Protein AF-A0A0F9T1E1-F1 (afdb_monomer_lite)

Structure (mmCIF, N/CA/C/O backbone):
data_AF-A0A0F9T1E1-F1
#
_entry.id   AF-A0A0F9T1E1-F1
#
loop_
_atom_site.group_PDB
_atom_site.id
_atom_site.type_symbol
_atom_site.label_atom_id
_atom_site.label_alt_id
_atom_site.label_comp_id
_atom_site.label_asym_id
_atom_site.label_entity_id
_atom_site.label_seq_id
_atom_site.pdbx_PDB_ins_code
_atom_site.Cartn_x
_atom_site.Cartn_y
_atom_site.Cartn_z
_atom_site.occupancy
_atom_site.B_iso_or_equiv
_atom_site.auth_seq_id
_atom_site.auth_comp_id
_atom_site.auth_asym_id
_atom_site.auth_atom_id
_atom_site.pdbx_PDB_model_num
ATOM 1 N N . MET A 1 1 ? -10.086 -4.976 29.759 1.00 54.19 1 MET A N 1
ATOM 2 C CA . MET A 1 1 ? -9.848 -5.349 28.354 1.00 54.19 1 MET A CA 1
ATOM 3 C C . MET A 1 1 ? -11.177 -5.240 27.630 1.00 54.19 1 MET A C 1
ATOM 5 O O . MET A 1 1 ? -12.082 -6.025 27.896 1.00 54.19 1 MET A O 1
ATOM 9 N N . VAL A 1 2 ? -11.360 -4.154 26.876 1.00 67.75 2 VAL A N 1
ATOM 10 C CA . VAL A 1 2 ? -12.595 -3.882 26.124 1.00 67.75 2 VAL A CA 1
ATOM 11 C C . VAL A 1 2 ? -12.453 -4.588 24.780 1.00 67.75 2 VAL A C 1
ATOM 13 O O . VAL A 1 2 ? -11.489 -4.336 24.058 1.00 67.75 2 VAL A O 1
ATOM 16 N N . LYS A 1 3 ? -13.370 -5.508 24.471 1.00 74.81 3 LYS A N 1
ATOM 17 C CA . LYS A 1 3 ? -13.415 -6.164 23.160 1.00 74.81 3 LYS A CA 1
ATOM 18 C C . LYS A 1 3 ? -13.934 -5.185 22.110 1.00 74.81 3 LYS A C 1
ATOM 20 O O . LYS A 1 3 ? -14.768 -4.336 22.423 1.00 74.81 3 LYS A O 1
ATOM 25 N N . VAL A 1 4 ? -13.453 -5.312 20.877 1.00 76.00 4 VAL A N 1
ATOM 26 C CA . VAL A 1 4 ? -13.928 -4.493 19.758 1.00 76.00 4 VAL A CA 1
ATOM 27 C C . VAL A 1 4 ? -15.402 -4.798 19.480 1.00 76.00 4 VAL A C 1
ATOM 29 O O . VAL A 1 4 ? -15.780 -5.926 19.171 1.00 76.00 4 VAL A O 1
ATOM 32 N N . THR A 1 5 ? -16.244 -3.772 19.571 1.00 78.31 5 THR A N 1
ATOM 33 C CA . THR A 1 5 ? -17.642 -3.826 19.126 1.00 78.31 5 THR A CA 1
ATOM 34 C C . THR A 1 5 ? -17.701 -3.530 17.621 1.00 78.31 5 THR A C 1
ATOM 36 O O . THR A 1 5 ? -16.944 -2.672 17.157 1.00 78.31 5 THR A O 1
ATOM 39 N N . PRO A 1 6 ? -18.622 -4.139 16.846 1.00 74.94 6 PRO A N 1
ATOM 40 C CA . PRO A 1 6 ? -18.767 -3.857 15.412 1.00 74.94 6 PRO A CA 1
ATOM 41 C C . PRO A 1 6 ? -18.934 -2.366 15.077 1.00 74.94 6 PRO A C 1
ATOM 43 O O . PRO A 1 6 ? -18.441 -1.900 14.055 1.00 74.94 6 PRO A O 1
ATOM 46 N N . GLU A 1 7 ? -19.573 -1.602 15.967 1.00 76.94 7 GLU A N 1
ATOM 47 C CA . GLU A 1 7 ? -19.766 -0.154 15.819 1.00 76.94 7 GLU A CA 1
ATOM 48 C C . GLU A 1 7 ? -18.455 0.644 15.896 1.00 76.94 7 GLU A C 1
ATOM 50 O O . GLU A 1 7 ? -18.274 1.607 15.151 1.00 76.94 7 GLU A O 1
ATOM 55 N N . ILE A 1 8 ? -17.532 0.236 16.777 1.00 78.88 8 ILE A N 1
ATOM 56 C CA . ILE A 1 8 ? -16.218 0.877 16.940 1.00 78.88 8 ILE A CA 1
ATOM 57 C C . ILE A 1 8 ? -15.384 0.619 15.686 1.00 78.88 8 ILE A C 1
ATOM 59 O O . ILE A 1 8 ? -14.857 1.554 15.090 1.00 78.88 8 ILE A O 1
ATOM 63 N N . LEU A 1 9 ? -15.374 -0.632 15.217 1.00 81.19 9 LEU A N 1
ATOM 64 C CA . LEU A 1 9 ? -14.668 -1.020 13.999 1.00 81.19 9 LEU A CA 1
ATOM 65 C C . LEU A 1 9 ? -15.147 -0.222 12.779 1.00 81.19 9 LEU A C 1
ATOM 67 O O . LEU A 1 9 ? -14.342 0.280 12.002 1.00 81.19 9 LEU A O 1
ATOM 71 N N . GLU A 1 10 ? -16.459 -0.080 12.597 1.00 82.50 10 GLU A N 1
ATOM 72 C CA . GLU A 1 10 ? -17.006 0.615 11.429 1.00 82.50 10 GLU A CA 1
ATOM 73 C C . GLU A 1 10 ? -16.782 2.132 11.483 1.00 82.50 10 GLU A C 1
ATOM 75 O O . GLU A 1 10 ? -16.622 2.771 10.441 1.00 82.50 10 GLU A O 1
ATOM 80 N N . LYS A 1 11 ? -16.716 2.711 12.686 1.00 86.62 11 LYS A N 1
ATOM 81 C CA . LYS A 1 11 ? -16.302 4.102 12.880 1.00 86.62 11 LYS A CA 1
ATOM 82 C C . LYS A 1 11 ? -14.833 4.293 12.499 1.00 86.62 11 LYS A C 1
ATOM 84 O O . LYS A 1 11 ? -14.532 5.197 11.725 1.00 86.62 11 LYS A O 1
ATOM 89 N N . ASP A 1 12 ? -13.941 3.443 12.995 1.00 84.19 12 ASP A N 1
ATOM 90 C CA . ASP A 1 12 ? -12.500 3.601 12.785 1.00 84.19 12 ASP A CA 1
ATOM 91 C C . ASP A 1 12 ? -12.100 3.352 11.323 1.00 84.19 12 ASP A C 1
ATOM 93 O O . ASP A 1 12 ? -11.274 4.077 10.767 1.00 84.19 12 ASP A O 1
ATOM 97 N N . LEU A 1 13 ? -12.763 2.404 10.648 1.00 83.88 13 LEU A N 1
ATOM 98 C CA . LEU A 1 13 ? -12.592 2.182 9.208 1.00 83.88 13 LEU A CA 1
ATOM 99 C C . LEU A 1 13 ? -13.044 3.387 8.369 1.00 83.88 13 LEU A C 1
ATOM 101 O O . LEU A 1 13 ? -12.404 3.705 7.366 1.00 83.88 13 LEU A O 1
ATOM 105 N N . LYS A 1 14 ? -14.114 4.088 8.773 1.00 86.69 14 LYS A N 1
ATOM 106 C CA . LYS A 1 14 ? -14.541 5.329 8.104 1.00 86.69 14 LYS A CA 1
ATOM 107 C C . LYS A 1 14 ? -13.537 6.458 8.300 1.00 86.69 14 LYS A C 1
ATOM 109 O O . LYS A 1 14 ? -13.300 7.206 7.356 1.00 86.69 14 LYS A O 1
ATOM 114 N N . THR A 1 15 ? -12.947 6.571 9.490 1.00 86.62 15 THR A N 1
ATOM 115 C CA . THR A 1 15 ? -11.893 7.558 9.764 1.00 86.62 15 THR A CA 1
ATOM 116 C C . THR A 1 15 ? -10.693 7.331 8.841 1.00 86.62 15 THR A C 1
ATOM 118 O O . THR A 1 15 ? -10.290 8.246 8.135 1.00 86.62 15 THR A O 1
ATOM 121 N N . LEU A 1 16 ? -10.218 6.086 8.712 1.00 85.19 16 LEU A N 1
ATOM 122 C CA . LEU A 1 16 ? -9.115 5.743 7.798 1.00 85.19 16 LEU A CA 1
ATOM 123 C C . LEU A 1 16 ? -9.401 6.095 6.335 1.00 85.19 16 LEU A C 1
ATOM 125 O O . LEU A 1 16 ? -8.504 6.525 5.611 1.00 85.19 16 LEU A O 1
ATOM 129 N N . GLN A 1 17 ? -10.644 5.910 5.888 1.00 86.88 17 GLN A N 1
ATOM 130 C CA . GLN A 1 17 ? -11.044 6.284 4.534 1.00 86.88 17 GLN A CA 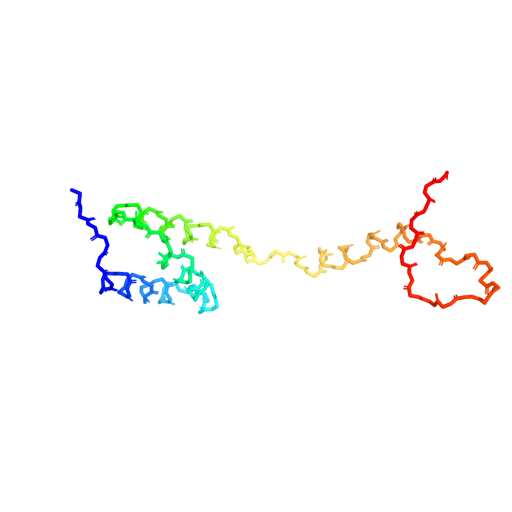1
ATOM 131 C C . GLN A 1 17 ? -11.008 7.809 4.332 1.00 86.88 17 GLN A C 1
ATOM 133 O O . GLN A 1 17 ? -10.615 8.278 3.265 1.00 86.88 17 GLN A O 1
ATOM 138 N N . GLN A 1 18 ? -11.383 8.590 5.352 1.00 87.06 18 GLN A N 1
ATOM 139 C CA . GLN A 1 18 ? -11.271 10.055 5.328 1.00 87.06 18 GLN A CA 1
ATOM 140 C C . GLN A 1 18 ? -9.813 10.526 5.332 1.00 87.06 18 GLN A C 1
ATOM 142 O O . GLN A 1 18 ? -9.500 11.513 4.669 1.00 87.06 18 GLN A O 1
ATOM 147 N N . ASP A 1 19 ? -8.924 9.783 5.990 1.00 88.25 19 ASP A N 1
ATOM 148 C CA . ASP A 1 19 ? -7.486 10.064 6.045 1.00 88.25 19 ASP A CA 1
ATOM 149 C C . ASP A 1 19 ? -6.747 9.753 4.722 1.00 88.25 19 ASP A C 1
ATOM 151 O O . ASP A 1 19 ? -5.527 9.886 4.631 1.00 88.25 19 ASP A O 1
ATOM 155 N N . GLY A 1 20 ? -7.478 9.368 3.668 1.00 86.06 20 GLY A N 1
ATOM 156 C CA . GLY A 1 20 ? -6.946 9.191 2.316 1.00 86.06 20 GLY A CA 1
ATOM 157 C C . GLY A 1 20 ? -6.531 7.762 1.977 1.00 86.06 20 GLY A C 1
ATOM 158 O O . GLY A 1 20 ? -5.940 7.535 0.919 1.00 86.06 20 GLY A O 1
ATOM 159 N N . ILE A 1 21 ? -6.850 6.785 2.833 1.00 91.31 21 ILE A N 1
ATOM 160 C CA . ILE A 1 21 ? -6.618 5.376 2.516 1.00 91.31 21 ILE A CA 1
ATOM 161 C C . ILE A 1 21 ? -7.632 4.898 1.457 1.00 91.31 21 ILE A C 1
AT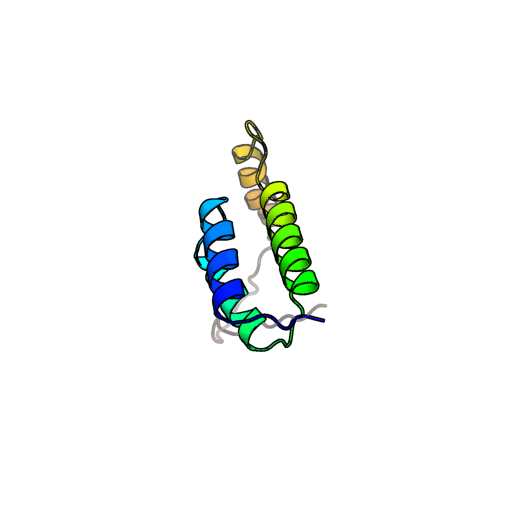OM 163 O O . ILE A 1 21 ? -8.839 5.090 1.632 1.00 91.31 21 ILE A O 1
ATOM 167 N N . PRO A 1 22 ? -7.182 4.224 0.378 1.00 91.94 22 PRO A N 1
ATOM 168 C CA . PRO A 1 22 ? -8.069 3.687 -0.650 1.00 91.94 22 PRO A CA 1
ATOM 169 C C . PRO A 1 22 ? -9.094 2.684 -0.109 1.00 91.94 22 PRO A C 1
ATOM 171 O O . PRO A 1 22 ? -8.771 1.823 0.713 1.00 91.94 22 PRO A O 1
ATOM 174 N N . GLU A 1 23 ? -10.311 2.729 -0.654 1.00 90.44 23 GLU A N 1
ATOM 175 C CA . GLU A 1 23 ? -11.428 1.864 -0.246 1.00 90.44 23 GLU A CA 1
ATOM 176 C C . GLU A 1 23 ? -11.099 0.368 -0.380 1.00 90.44 23 GLU A C 1
ATOM 178 O O . GLU A 1 23 ? -11.419 -0.422 0.506 1.00 90.44 23 GLU A O 1
ATOM 183 N N . ASP A 1 24 ? -10.359 -0.022 -1.421 1.00 92.00 24 ASP A N 1
ATOM 184 C CA . ASP A 1 24 ? -9.900 -1.403 -1.609 1.00 92.00 24 ASP A CA 1
ATOM 185 C C . ASP A 1 24 ? -9.051 -1.914 -0.439 1.00 92.00 24 ASP A C 1
ATOM 187 O O . ASP A 1 24 ? -9.134 -3.086 -0.063 1.00 92.00 24 ASP A O 1
ATOM 191 N N . LEU A 1 25 ? -8.213 -1.050 0.143 1.00 90.50 25 LEU A N 1
ATOM 192 C CA . LEU A 1 25 ? -7.381 -1.417 1.283 1.00 90.50 25 LEU A CA 1
ATOM 193 C C . LEU A 1 25 ? -8.227 -1.512 2.556 1.00 90.50 25 LEU A C 1
ATOM 195 O O . LEU A 1 25 ? -8.086 -2.481 3.299 1.00 90.50 25 LEU A O 1
ATOM 199 N N . VAL A 1 26 ? -9.159 -0.578 2.764 1.00 90.38 26 VAL A N 1
ATOM 200 C CA . VAL A 1 26 ? -10.119 -0.618 3.882 1.00 90.38 26 VAL A CA 1
ATOM 201 C C . VAL A 1 26 ? -10.962 -1.896 3.835 1.00 90.38 26 VAL A C 1
ATOM 203 O O . VAL A 1 26 ? -11.122 -2.569 4.854 1.00 90.38 26 VAL A O 1
ATOM 206 N N . ASN A 1 27 ? -11.428 -2.295 2.651 1.00 90.75 27 ASN A N 1
ATOM 207 C CA . ASN A 1 27 ? -12.191 -3.527 2.458 1.00 90.75 27 ASN A CA 1
ATOM 208 C C . ASN A 1 27 ? -11.360 -4.775 2.789 1.00 90.75 27 ASN A C 1
ATOM 210 O O . ASN A 1 27 ? -11.827 -5.645 3.523 1.00 90.75 27 ASN A O 1
ATOM 214 N N . LYS A 1 28 ? -10.099 -4.834 2.344 1.00 90.62 28 LYS A N 1
ATOM 215 C CA . LYS A 1 28 ? -9.177 -5.929 2.698 1.00 90.62 28 LYS A CA 1
ATOM 216 C C . LYS A 1 28 ? -8.905 -6.008 4.199 1.00 90.62 28 LYS A C 1
ATOM 218 O O . LYS A 1 28 ? -8.808 -7.104 4.748 1.00 90.62 28 LYS A O 1
ATOM 223 N N . ILE A 1 29 ? -8.769 -4.860 4.863 1.00 88.94 29 ILE A N 1
ATOM 224 C CA . ILE A 1 29 ? -8.590 -4.787 6.319 1.00 88.94 29 ILE A CA 1
ATOM 225 C C . ILE A 1 29 ? -9.849 -5.301 7.018 1.00 88.94 29 ILE A C 1
ATOM 227 O O . ILE A 1 29 ? -9.752 -6.144 7.906 1.00 88.94 29 ILE A O 1
ATOM 231 N N . ARG A 1 30 ? -11.032 -4.867 6.568 1.00 87.69 30 ARG A N 1
ATOM 232 C CA . ARG A 1 30 ? -12.321 -5.326 7.096 1.00 87.69 30 ARG A CA 1
ATOM 233 C C . ARG A 1 30 ? -12.469 -6.839 6.990 1.00 87.69 30 ARG A C 1
ATOM 235 O O . ARG A 1 30 ? -12.935 -7.458 7.937 1.00 87.69 30 ARG A O 1
ATOM 242 N N . GLU A 1 31 ? -12.106 -7.433 5.858 1.00 87.62 31 GLU A N 1
ATOM 243 C CA . GLU A 1 31 ? -12.177 -8.886 5.683 1.00 87.62 31 GLU A CA 1
ATOM 244 C C . GLU A 1 31 ? -11.229 -9.633 6.618 1.00 87.62 31 GLU A C 1
ATOM 246 O O . GLU A 1 31 ? -11.653 -10.598 7.238 1.00 87.62 31 GLU A O 1
ATOM 251 N N . ARG A 1 32 ? -9.991 -9.158 6.790 1.00 86.56 32 ARG A N 1
ATOM 252 C CA . ARG A 1 32 ? -9.015 -9.812 7.677 1.00 86.56 32 ARG A CA 1
ATOM 253 C C . ARG A 1 32 ? -9.354 -9.683 9.160 1.00 86.56 32 ARG A C 1
ATOM 255 O O . ARG A 1 32 ? -9.103 -10.611 9.913 1.00 86.56 32 ARG A O 1
ATOM 262 N N . ILE A 1 33 ? -9.922 -8.552 9.577 1.00 85.62 33 ILE A N 1
ATOM 263 C CA . ILE A 1 33 ? -10.268 -8.304 10.984 1.00 85.62 33 ILE A CA 1
ATOM 264 C C . ILE A 1 33 ? -11.512 -9.094 11.418 1.00 85.62 33 ILE A C 1
ATOM 266 O O . ILE A 1 33 ? -11.648 -9.397 12.597 1.00 85.62 33 ILE A O 1
ATOM 270 N N . LYS A 1 34 ? -12.412 -9.466 10.493 1.00 79.06 34 LYS A N 1
ATOM 271 C CA . LYS A 1 34 ? -13.620 -10.252 10.822 1.00 79.06 34 LYS A CA 1
ATOM 272 C C . LYS A 1 34 ? -13.315 -11.584 11.510 1.00 79.06 34 LYS A C 1
ATOM 274 O O . LYS A 1 34 ? -14.152 -12.051 12.278 1.00 79.06 34 LYS A O 1
ATOM 279 N N . ASP A 1 35 ? -12.158 -12.171 11.221 1.00 77.00 35 ASP A N 1
ATOM 280 C CA . ASP A 1 35 ? -11.773 -13.491 11.717 1.00 77.00 35 ASP A CA 1
ATOM 281 C C . ASP A 1 35 ? -10.923 -13.428 13.003 1.00 77.00 35 ASP A C 1
ATOM 283 O O . ASP A 1 35 ? -10.575 -14.473 13.554 1.00 77.00 35 ASP A O 1
ATOM 287 N N . GLU A 1 36 ? -10.599 -12.229 13.509 1.00 78.12 36 GLU A N 1
ATOM 288 C CA . GLU A 1 36 ? -9.728 -12.044 14.675 1.00 78.12 36 GLU A CA 1
ATOM 289 C C . GLU A 1 36 ? -10.448 -11.425 15.883 1.00 78.12 36 GLU A C 1
ATOM 291 O O . GLU A 1 36 ? -11.161 -10.427 15.784 1.00 78.12 36 GLU A O 1
ATOM 296 N N . ASP A 1 37 ? -10.204 -12.002 17.063 1.00 78.38 37 ASP A N 1
ATOM 297 C CA . ASP A 1 37 ? -10.702 -11.497 18.345 1.00 78.38 37 ASP A CA 1
ATOM 298 C C . ASP A 1 37 ? -9.696 -10.460 18.888 1.00 78.38 37 ASP A C 1
ATOM 300 O O . ASP A 1 37 ? -8.746 -10.799 19.596 1.00 78.38 37 ASP A O 1
ATOM 304 N N . LEU A 1 38 ? -9.870 -9.193 18.501 1.00 79.88 38 LEU A N 1
ATOM 305 C CA . LEU A 1 38 ? -8.979 -8.086 18.875 1.00 79.88 38 LEU A CA 1
ATOM 306 C C . LEU A 1 38 ? -9.523 -7.278 20.062 1.00 79.88 38 LEU A C 1
ATOM 308 O O . LEU A 1 38 ? -10.727 -7.022 20.192 1.00 79.88 38 LEU A O 1
ATOM 312 N N . GLU A 1 39 ? -8.613 -6.816 20.916 1.00 85.69 39 GLU A N 1
ATOM 313 C CA . GLU A 1 39 ? -8.898 -5.758 21.887 1.00 85.69 39 GLU A CA 1
ATOM 314 C C . GLU A 1 39 ? -8.846 -4.375 21.228 1.00 85.69 39 GLU A C 1
ATOM 316 O O . GLU A 1 39 ? -8.154 -4.172 20.229 1.00 85.69 39 GLU A O 1
ATOM 321 N N . VAL A 1 40 ? -9.551 -3.396 21.806 1.00 83.56 40 VAL A N 1
ATOM 322 C CA . VAL A 1 40 ? -9.621 -2.028 21.252 1.00 83.56 40 VAL A CA 1
ATOM 323 C C . VAL A 1 40 ? -8.230 -1.409 21.064 1.00 83.56 40 VAL A C 1
ATOM 325 O O . VAL A 1 40 ? -7.959 -0.840 20.011 1.00 83.56 40 VAL A O 1
ATOM 328 N N . GLU A 1 41 ? -7.320 -1.586 22.025 1.00 86.00 41 GLU A N 1
ATOM 329 C CA . GLU A 1 41 ? -5.944 -1.067 21.928 1.00 86.00 41 GLU A CA 1
ATOM 330 C C . GLU A 1 41 ? -5.150 -1.717 20.785 1.00 86.00 41 GLU A C 1
ATOM 332 O O . GLU A 1 41 ? -4.350 -1.065 20.113 1.00 86.00 41 GLU A O 1
ATOM 337 N N . GLN A 1 42 ? -5.376 -3.010 20.534 1.00 88.12 42 GLN A N 1
ATOM 338 C CA . GLN A 1 42 ? -4.704 -3.734 19.456 1.00 88.12 42 GLN A CA 1
ATOM 339 C C . GLN A 1 42 ? -5.216 -3.285 18.090 1.00 88.12 42 GLN A C 1
ATOM 341 O O . GLN A 1 42 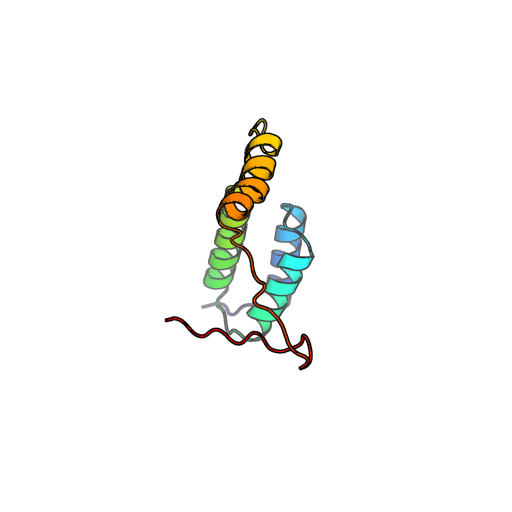? -4.419 -3.126 17.162 1.00 88.12 42 GLN A O 1
ATOM 346 N N . LEU A 1 43 ? -6.528 -3.053 17.979 1.00 87.88 43 LEU A N 1
ATOM 347 C CA . LEU A 1 43 ? -7.133 -2.490 16.780 1.00 87.88 43 LEU A CA 1
ATOM 348 C C . LEU A 1 43 ? -6.561 -1.098 16.501 1.00 87.88 43 LEU A C 1
ATOM 350 O O . LEU A 1 43 ? -6.059 -0.859 15.407 1.00 87.88 43 LEU A O 1
ATOM 354 N N . GLU A 1 44 ? -6.565 -0.208 17.491 1.00 88.38 44 GLU A N 1
ATOM 355 C CA . GLU A 1 44 ? -6.047 1.153 17.340 1.00 88.38 44 GLU A CA 1
ATOM 356 C C . GLU A 1 44 ? -4.572 1.154 16.909 1.00 88.38 44 GLU A C 1
ATOM 358 O O . GLU A 1 44 ? -4.202 1.833 15.946 1.00 88.38 44 GLU A O 1
ATOM 363 N N . TYR A 1 45 ? -3.738 0.327 17.550 1.00 91.12 45 TYR A N 1
ATOM 364 C CA . TYR A 1 45 ? -2.336 0.165 17.169 1.00 91.12 45 TYR A CA 1
ATOM 365 C C . TYR A 1 45 ? -2.180 -0.318 15.722 1.00 91.12 45 TYR A C 1
ATOM 367 O O . TYR A 1 45 ? -1.363 0.220 14.970 1.00 91.12 45 TYR A O 1
ATOM 375 N N . LEU A 1 46 ? -2.954 -1.329 15.318 1.00 91.00 46 LEU A N 1
ATOM 376 C CA . LEU A 1 46 ? -2.909 -1.883 13.968 1.00 91.00 46 LEU A CA 1
ATOM 377 C C . LEU A 1 46 ? -3.285 -0.827 12.924 1.00 91.00 46 LEU A C 1
ATOM 379 O O . LEU A 1 46 ? -2.554 -0.645 11.950 1.00 91.00 46 LEU A O 1
ATOM 383 N N . LEU A 1 47 ? -4.398 -0.125 13.134 1.00 90.25 47 LEU A N 1
ATOM 384 C CA . LEU A 1 47 ? -4.899 0.888 12.209 1.00 90.25 47 LEU A CA 1
ATOM 385 C C . LEU A 1 47 ? -3.921 2.062 12.078 1.00 90.25 47 LEU A C 1
ATOM 387 O O . LEU A 1 47 ? -3.595 2.468 10.962 1.00 90.25 47 LEU A O 1
ATOM 391 N N . ASN A 1 48 ? -3.370 2.539 13.196 1.00 92.38 48 ASN A N 1
ATOM 392 C CA . ASN A 1 48 ? -2.345 3.581 13.196 1.00 92.38 48 ASN A CA 1
ATOM 393 C C . ASN A 1 48 ? -1.089 3.133 12.426 1.00 92.38 48 ASN A C 1
ATOM 395 O O . ASN A 1 48 ? -0.579 3.846 11.561 1.00 92.38 48 ASN A O 1
ATOM 399 N N . LYS A 1 49 ? -0.629 1.901 12.665 1.00 94.25 49 LYS A N 1
ATOM 400 C CA . LYS A 1 49 ? 0.533 1.339 11.969 1.00 94.25 49 LYS A CA 1
ATOM 401 C C . LYS A 1 49 ? 0.300 1.196 10.465 1.00 94.25 49 LYS A C 1
ATOM 403 O O . LYS A 1 49 ? 1.223 1.430 9.686 1.00 94.25 49 LYS A O 1
ATOM 408 N N . ILE A 1 50 ? -0.909 0.819 10.048 1.00 92.00 50 ILE A N 1
ATOM 409 C CA . ILE A 1 50 ? -1.296 0.773 8.632 1.00 92.00 50 ILE A CA 1
ATOM 410 C C . ILE A 1 50 ? -1.229 2.172 8.024 1.00 92.00 50 ILE A C 1
ATOM 412 O O . ILE A 1 50 ? -0.617 2.335 6.971 1.00 92.00 50 ILE A O 1
ATOM 416 N N . PHE A 1 51 ? -1.799 3.173 8.695 1.00 93.19 51 PHE A N 1
ATOM 417 C CA . PHE A 1 51 ? -1.787 4.555 8.226 1.00 93.19 51 PHE A CA 1
ATOM 418 C C . PHE A 1 51 ? -0.362 5.104 8.053 1.00 93.19 51 PHE A C 1
ATOM 420 O O . PHE A 1 51 ? -0.027 5.635 6.991 1.00 93.19 51 PHE A O 1
ATOM 427 N N . ILE A 1 52 ? 0.510 4.908 9.050 1.00 94.44 52 ILE A N 1
ATOM 428 C CA . ILE A 1 52 ? 1.918 5.329 8.977 1.00 94.44 52 ILE A CA 1
ATOM 429 C C . ILE A 1 52 ? 2.637 4.625 7.822 1.00 94.44 52 ILE A C 1
ATOM 431 O O . ILE A 1 52 ? 3.307 5.277 7.024 1.00 94.44 52 ILE A O 1
ATOM 435 N N . ASN A 1 53 ? 2.492 3.302 7.705 1.00 95.69 53 ASN A N 1
ATOM 436 C CA . ASN A 1 53 ? 3.150 2.546 6.639 1.00 95.69 53 ASN A CA 1
ATOM 437 C C . ASN A 1 53 ? 2.664 2.960 5.249 1.00 95.69 53 ASN A C 1
ATOM 439 O O . ASN A 1 53 ? 3.477 3.063 4.336 1.00 95.69 53 ASN A O 1
ATOM 443 N N . PHE A 1 54 ? 1.362 3.200 5.085 1.00 94.44 54 PHE A N 1
ATOM 444 C CA . PHE A 1 54 ? 0.802 3.670 3.822 1.00 94.44 54 PHE A CA 1
ATOM 445 C C . PHE A 1 54 ? 1.362 5.043 3.451 1.00 94.44 54 PHE A C 1
ATOM 447 O O . PHE A 1 54 ? 1.843 5.225 2.337 1.00 94.44 54 PHE A O 1
ATOM 454 N N . THR A 1 55 ? 1.370 5.977 4.403 1.00 92.69 55 THR A N 1
ATOM 455 C CA . THR A 1 55 ? 1.883 7.337 4.192 1.00 92.69 55 THR A CA 1
ATOM 456 C C . THR A 1 55 ? 3.367 7.325 3.823 1.00 92.69 55 THR A C 1
ATOM 458 O O . THR A 1 55 ? 3.775 8.012 2.893 1.00 92.69 55 THR A O 1
ATOM 461 N N . ASN A 1 56 ? 4.165 6.488 4.488 1.00 94.69 56 ASN A N 1
ATOM 462 C CA . ASN A 1 56 ? 5.592 6.333 4.196 1.00 94.69 56 ASN A CA 1
ATOM 463 C C . ASN A 1 56 ? 5.874 5.637 2.856 1.00 94.69 56 ASN A C 1
ATOM 465 O O . ASN A 1 56 ? 6.986 5.734 2.348 1.00 94.69 56 ASN A O 1
ATOM 469 N N . ALA A 1 57 ? 4.907 4.900 2.305 1.00 94.31 57 ALA A N 1
ATOM 470 C CA . ALA A 1 57 ? 5.038 4.234 1.012 1.00 94.31 57 ALA A CA 1
ATOM 471 C C . ALA A 1 57 ? 4.692 5.152 -0.172 1.00 94.31 57 ALA A C 1
ATOM 473 O O . ALA A 1 57 ? 4.831 4.738 -1.325 1.00 94.31 57 ALA A O 1
ATOM 474 N N . LEU A 1 58 ? 4.216 6.373 0.088 1.00 93.50 58 LEU A N 1
ATOM 475 C CA . LEU A 1 58 ? 3.963 7.352 -0.959 1.00 93.50 58 LEU A CA 1
ATOM 476 C C . LEU A 1 58 ? 5.286 7.849 -1.547 1.00 93.50 58 LEU A C 1
ATOM 478 O O . LEU A 1 58 ? 6.254 8.089 -0.831 1.00 93.50 58 LEU A O 1
ATOM 482 N N . VAL A 1 59 ? 5.300 8.016 -2.867 1.00 93.62 59 VAL A N 1
ATOM 483 C CA . VAL A 1 59 ? 6.444 8.582 -3.587 1.00 93.62 59 VAL A CA 1
ATOM 484 C C . VAL A 1 59 ? 6.626 10.053 -3.215 1.00 93.62 59 VAL A C 1
ATOM 486 O O . VAL A 1 59 ? 5.644 10.789 -3.063 1.00 93.62 59 VAL A O 1
ATOM 489 N N . GLU A 1 60 ? 7.874 10.500 -3.090 1.00 94.56 60 GLU A N 1
ATOM 490 C CA . GLU A 1 60 ? 8.148 11.903 -2.806 1.00 94.56 60 GLU A CA 1
ATOM 491 C C . GLU A 1 60 ? 7.847 12.778 -4.031 1.00 94.56 60 GLU A C 1
ATOM 493 O O . GLU A 1 60 ? 7.963 12.380 -5.196 1.00 94.56 60 GLU A O 1
ATOM 498 N N . THR A 1 61 ? 7.442 14.023 -3.782 1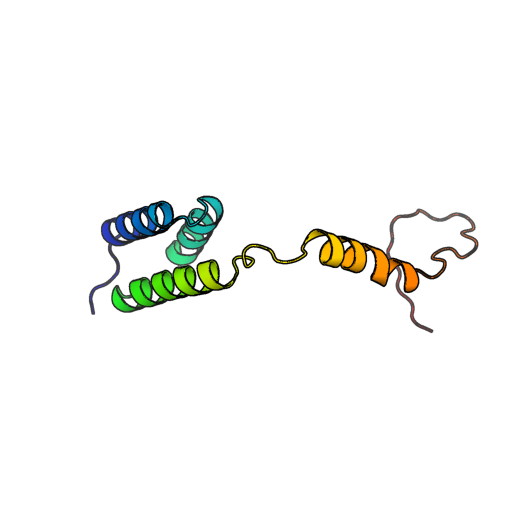.00 93.94 61 THR A N 1
ATOM 499 C CA . THR A 1 61 ? 7.178 14.959 -4.880 1.00 93.94 61 THR A CA 1
ATOM 500 C C . THR A 1 61 ? 8.487 15.324 -5.577 1.00 93.94 61 THR A C 1
ATOM 502 O O . THR A 1 61 ? 9.473 15.649 -4.925 1.00 93.94 61 THR A O 1
ATOM 505 N N . SER A 1 62 ? 8.464 15.386 -6.911 1.00 95.69 62 SER A N 1
ATOM 506 C CA . SER A 1 62 ? 9.627 15.679 -7.774 1.00 95.69 62 SER A CA 1
ATOM 507 C C . SER A 1 62 ? 10.633 14.536 -7.934 1.00 95.69 62 SER A C 1
ATOM 509 O O . SER A 1 62 ? 11.697 14.740 -8.519 1.00 95.69 62 SER A O 1
ATOM 511 N N . GLU A 1 63 ? 10.301 13.330 -7.479 1.00 94.69 63 GLU A N 1
ATOM 512 C CA . GLU A 1 63 ? 11.122 12.155 -7.747 1.00 94.69 63 GLU A CA 1
ATOM 513 C C . GLU A 1 63 ? 11.094 11.798 -9.253 1.00 94.69 63 GLU A C 1
ATOM 515 O O . GLU A 1 63 ? 10.030 11.861 -9.883 1.00 94.69 63 GLU A O 1
ATOM 520 N N . PRO A 1 64 ? 12.235 11.443 -9.886 1.00 95.19 64 PRO A N 1
ATOM 521 C CA . PRO A 1 64 ? 12.320 11.192 -11.328 1.00 95.19 64 PRO A CA 1
ATOM 522 C C . PRO A 1 64 ? 11.747 9.817 -11.724 1.00 95.19 64 PRO A C 1
ATOM 524 O O . PRO A 1 64 ? 12.429 8.979 -12.319 1.00 95.19 64 PRO A O 1
ATOM 527 N N . VAL A 1 65 ? 10.460 9.600 -11.441 1.00 96.19 65 VAL A N 1
ATOM 528 C CA . VAL A 1 65 ? 9.743 8.332 -11.659 1.00 96.19 65 VAL A CA 1
ATOM 529 C C . VAL A 1 65 ? 9.809 7.837 -13.105 1.00 96.19 65 VAL A C 1
ATOM 531 O O . VAL A 1 65 ? 9.857 6.634 -13.335 1.00 96.19 65 VAL A O 1
ATOM 534 N N . GLY A 1 66 ? 9.877 8.741 -14.089 1.00 96.75 66 GLY A N 1
ATOM 535 C CA . GLY A 1 66 ? 9.982 8.375 -15.506 1.00 96.75 66 GLY A CA 1
ATOM 536 C C . GLY A 1 66 ? 11.304 7.686 -15.852 1.00 96.75 66 GLY A C 1
ATOM 537 O O . GLY A 1 66 ? 11.307 6.673 -16.549 1.00 96.75 66 GLY A O 1
ATOM 538 N N . THR A 1 67 ? 12.420 8.194 -15.325 1.00 96.81 67 THR A N 1
ATOM 539 C CA . THR A 1 67 ? 13.748 7.600 -15.538 1.00 96.81 67 THR A CA 1
ATOM 540 C C . THR A 1 67 ? 13.845 6.243 -14.851 1.00 96.81 67 THR A C 1
ATOM 542 O O . THR A 1 67 ? 14.266 5.270 -15.474 1.00 96.81 67 THR A O 1
ATOM 545 N N . VAL A 1 68 ? 13.390 6.161 -13.595 1.00 96.25 68 VAL A N 1
ATOM 546 C CA . VAL A 1 68 ? 13.391 4.912 -12.819 1.00 96.25 68 VAL A CA 1
ATOM 547 C C . VAL A 1 68 ? 12.507 3.855 -13.483 1.00 96.25 68 VAL A C 1
ATOM 549 O O . VAL A 1 68 ? 12.929 2.708 -13.628 1.00 96.25 68 VAL A O 1
ATOM 552 N N . ALA A 1 69 ? 11.313 4.228 -13.954 1.00 96.56 69 ALA A N 1
ATOM 553 C CA . ALA A 1 69 ? 10.415 3.311 -14.654 1.00 96.56 69 ALA A CA 1
ATOM 554 C C . ALA A 1 69 ? 11.015 2.813 -15.979 1.00 96.56 69 ALA A C 1
ATOM 556 O O . ALA A 1 69 ? 10.956 1.617 -16.269 1.00 96.56 69 ALA A O 1
ATOM 557 N N . ALA A 1 70 ? 11.635 3.703 -16.764 1.00 96.69 70 ALA A N 1
ATOM 558 C CA . ALA A 1 70 ? 12.287 3.333 -18.019 1.00 96.69 70 ALA A CA 1
ATOM 559 C C . ALA A 1 70 ? 13.437 2.337 -17.792 1.00 96.69 70 ALA A C 1
ATOM 561 O O . ALA A 1 70 ? 13.534 1.331 -18.497 1.00 96.69 70 ALA A O 1
ATOM 562 N N . GLN A 1 71 ? 14.267 2.577 -16.775 1.00 96.19 71 GLN A N 1
ATOM 563 C CA . GLN A 1 71 ? 15.343 1.668 -16.386 1.00 96.19 71 GLN A CA 1
ATOM 564 C C . GLN A 1 71 ? 14.800 0.327 -15.878 1.00 96.19 71 GLN A C 1
ATOM 566 O O . GLN A 1 71 ? 15.252 -0.717 -16.340 1.00 96.19 71 GLN A O 1
ATOM 571 N N . SER A 1 72 ? 13.778 0.342 -15.018 1.00 96.62 72 SER A N 1
ATOM 572 C CA . SER A 1 72 ? 13.161 -0.872 -14.456 1.00 96.62 72 SER A CA 1
ATOM 573 C C . SER A 1 72 ? 12.623 -1.824 -15.532 1.00 96.62 72 SER A C 1
ATOM 575 O O . SER A 1 72 ? 12.679 -3.040 -15.365 1.00 96.62 72 SER A O 1
ATOM 577 N N . ILE A 1 73 ? 12.122 -1.291 -16.653 1.00 94.19 73 ILE A N 1
ATOM 578 C CA . ILE A 1 73 ? 11.697 -2.099 -17.809 1.00 94.19 73 ILE A CA 1
ATOM 579 C C . ILE A 1 73 ? 12.899 -2.528 -18.668 1.00 94.19 73 ILE A C 1
ATOM 581 O O . ILE A 1 73 ? 12.913 -3.637 -19.202 1.00 94.19 73 ILE A O 1
ATOM 585 N N . GLY A 1 74 ? 13.902 -1.662 -18.829 1.00 92.44 74 GLY A N 1
ATOM 586 C CA . GLY A 1 74 ? 15.038 -1.890 -19.725 1.00 92.44 74 GLY A CA 1
ATOM 587 C C . GLY A 1 74 ? 16.103 -2.853 -19.190 1.00 92.44 74 GLY A C 1
ATOM 58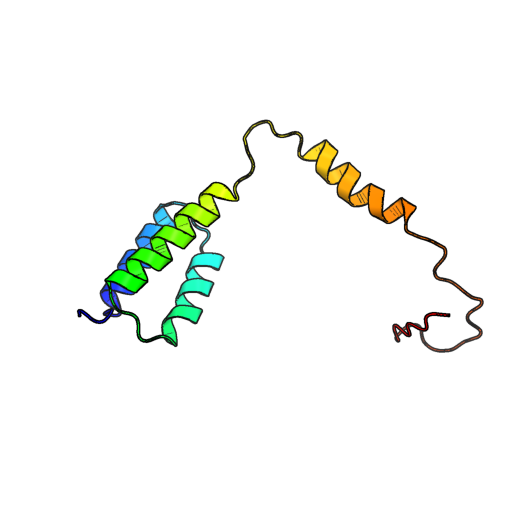8 O O . GLY A 1 74 ? 16.641 -3.653 -19.955 1.00 92.44 74 GLY A O 1
ATOM 589 N N . GLU A 1 75 ? 16.395 -2.817 -17.889 1.00 92.75 75 GLU A N 1
ATOM 590 C CA . GLU A 1 75 ? 17.390 -3.680 -17.239 1.00 92.75 75 GLU A CA 1
ATOM 591 C C . GLU A 1 75 ? 17.158 -5.181 -17.464 1.00 92.75 75 GLU A C 1
ATOM 593 O O . GLU A 1 75 ? 18.084 -5.846 -17.952 1.00 92.75 75 GLU A O 1
ATOM 598 N N . PRO A 1 76 ? 15.953 -5.741 -17.210 1.00 91.12 76 PRO A N 1
ATOM 599 C CA . PRO A 1 76 ? 15.699 -7.153 -17.481 1.00 91.12 76 PRO A CA 1
ATOM 600 C C . PRO A 1 76 ? 15.813 -7.486 -18.974 1.00 91.12 76 PRO A C 1
ATOM 602 O O . PRO A 1 76 ? 16.111 -8.628 -19.316 1.00 91.12 76 PRO A O 1
ATOM 605 N N . GLY A 1 77 ? 15.663 -6.504 -19.872 1.00 87.31 77 GLY A N 1
ATOM 606 C CA . GLY A 1 77 ? 15.859 -6.672 -21.313 1.00 87.31 77 GLY A CA 1
ATOM 607 C C . GLY A 1 77 ? 17.283 -7.087 -21.692 1.00 87.31 77 GLY A C 1
ATOM 608 O O . GLY A 1 77 ? 17.467 -7.848 -22.636 1.00 87.31 77 GLY A O 1
ATOM 609 N N . THR A 1 78 ? 18.293 -6.672 -20.925 1.00 84.56 78 THR A N 1
ATOM 610 C CA . THR A 1 78 ? 19.686 -7.118 -21.138 1.00 84.56 78 THR A CA 1
ATOM 611 C C . THR A 1 78 ? 19.935 -8.540 -20.635 1.00 84.56 78 THR A C 1
ATOM 613 O O . THR A 1 78 ? 20.811 -9.238 -21.141 1.00 84.56 78 THR A O 1
ATOM 616 N N . GLN A 1 79 ? 19.128 -8.990 -19.670 1.00 88.25 79 GLN A N 1
ATOM 617 C CA . GLN A 1 79 ? 19.125 -10.364 -19.167 1.00 88.25 79 GLN A CA 1
ATOM 618 C C . GLN A 1 79 ? 18.303 -11.305 -20.063 1.00 88.25 79 GLN A C 1
ATOM 620 O O . GLN A 1 79 ? 18.372 -12.528 -19.905 1.00 88.25 79 GLN A O 1
ATOM 625 N N . MET A 1 80 ? 17.540 -10.772 -21.026 1.00 80.94 80 MET A N 1
ATOM 626 C CA . MET A 1 80 ? 16.833 -11.580 -22.015 1.00 80.94 80 MET A CA 1
ATOM 627 C C . MET A 1 80 ? 17.825 -12.202 -23.000 1.00 80.94 80 MET A C 1
ATOM 629 O O . MET A 1 80 ? 18.223 -11.606 -23.997 1.00 80.94 80 MET A O 1
ATOM 633 N N . THR A 1 81 ? 18.188 -13.453 -22.742 1.00 80.56 81 THR A N 1
ATOM 634 C CA . THR A 1 81 ? 18.872 -14.318 -23.708 1.00 80.56 81 THR A CA 1
ATOM 635 C C . THR A 1 81 ? 17.846 -15.136 -24.505 1.00 80.56 81 THR A C 1
ATOM 637 O O . THR A 1 81 ? 16.712 -15.335 -24.060 1.00 80.56 81 THR A O 1
ATOM 640 N N . LEU A 1 82 ? 18.209 -15.558 -25.725 1.00 77.12 82 LEU A N 1
ATOM 641 C CA . LEU A 1 82 ? 17.316 -16.255 -26.664 1.00 77.12 82 LEU A CA 1
ATOM 642 C C . LEU A 1 82 ? 16.596 -17.441 -25.994 1.00 77.12 82 LEU A C 1
ATOM 644 O O . LEU A 1 82 ? 17.216 -18.454 -25.679 1.00 77.12 82 LEU A O 1
ATOM 648 N N . ARG A 1 83 ? 15.268 -17.352 -25.841 1.00 66.75 83 ARG A N 1
ATOM 649 C CA . ARG A 1 83 ? 14.415 -18.441 -25.324 1.00 66.75 83 ARG A CA 1
ATOM 650 C C . ARG A 1 83 ? 13.842 -19.337 -26.425 1.00 66.75 83 ARG A C 1
ATOM 652 O O . ARG A 1 83 ? 12.671 -19.707 -26.383 1.00 66.75 83 ARG A O 1
ATOM 659 N N . THR A 1 84 ? 14.645 -19.709 -27.417 1.00 61.22 84 THR A N 1
ATOM 660 C CA . THR A 1 84 ? 14.199 -20.663 -28.446 1.00 61.22 84 THR A CA 1
ATOM 661 C C . THR A 1 84 ? 15.326 -21.569 -28.913 1.00 61.22 84 THR A C 1
ATOM 663 O O . THR A 1 84 ? 16.163 -21.169 -29.719 1.00 61.22 84 THR A O 1
ATOM 666 N N . PHE A 1 85 ? 15.280 -22.824 -28.471 1.00 64.81 85 PHE A N 1
ATOM 667 C CA . PHE A 1 85 ? 15.807 -23.940 -29.252 1.00 64.81 85 PHE A CA 1
ATOM 668 C C . PHE A 1 85 ? 14.885 -24.236 -30.444 1.00 64.81 85 PHE A C 1
ATOM 670 O O . PHE A 1 85 ? 13.747 -23.763 -30.507 1.00 64.81 85 PHE A O 1
ATOM 677 N N . HIS A 1 86 ? 15.377 -25.032 -31.396 1.00 64.56 86 HIS A N 1
ATOM 678 C CA . HIS A 1 86 ? 14.596 -25.538 -32.521 1.00 64.56 86 HIS A CA 1
ATOM 679 C C . HIS A 1 86 ? 13.466 -26.448 -32.001 1.00 64.56 86 HIS A C 1
ATOM 681 O O . HIS A 1 86 ? 13.676 -27.631 -31.742 1.00 64.56 86 HIS A O 1
ATOM 687 N N . TYR A 1 87 ? 12.267 -25.893 -31.808 1.00 59.56 87 TYR A N 1
ATOM 688 C CA . TYR A 1 87 ? 11.085 -26.655 -31.408 1.00 59.56 87 TYR A CA 1
ATOM 689 C C . TYR A 1 87 ? 10.571 -27.469 -32.599 1.00 59.56 87 TYR A C 1
ATOM 691 O O . TYR A 1 87 ? 9.731 -27.009 -33.373 1.00 59.56 87 TYR A O 1
ATOM 699 N N . ALA A 1 88 ? 11.061 -28.701 -32.735 1.00 56.44 88 ALA A N 1
ATOM 700 C CA . ALA A 1 88 ? 10.439 -29.719 -33.574 1.00 56.44 88 ALA A CA 1
ATOM 701 C C . ALA A 1 88 ? 9.142 -30.210 -32.897 1.00 56.44 88 ALA A C 1
ATOM 703 O O . ALA A 1 88 ? 9.104 -31.267 -32.284 1.00 56.44 88 ALA A O 1
ATOM 704 N N . GLY A 1 89 ? 8.100 -29.375 -32.960 1.00 60.53 89 GLY A N 1
ATOM 705 C CA . GLY A 1 89 ? 6.695 -29.742 -32.779 1.00 60.53 89 GLY A CA 1
ATOM 706 C C . GLY A 1 89 ? 6.303 -30.472 -31.492 1.00 60.53 89 GLY A C 1
ATOM 707 O O . GLY A 1 89 ? 5.989 -31.651 -31.559 1.00 60.53 89 GLY A O 1
ATOM 708 N N . VAL A 1 90 ? 6.170 -29.763 -30.366 1.00 53.38 90 VAL A N 1
ATOM 709 C CA . VAL A 1 90 ? 5.189 -30.107 -29.313 1.00 53.38 90 VAL A CA 1
ATOM 710 C C . VAL A 1 90 ? 4.722 -28.808 -28.633 1.00 53.38 90 VAL A C 1
ATOM 712 O O . VAL A 1 90 ? 5.500 -27.863 -28.527 1.00 53.38 90 VAL A O 1
ATOM 715 N N . GLU A 1 91 ? 3.438 -28.738 -28.269 1.00 53.50 91 GLU A N 1
ATOM 716 C CA . GLU A 1 91 ? 2.685 -27.569 -27.776 1.00 53.50 91 GLU A CA 1
ATOM 717 C C . GLU A 1 91 ? 3.450 -26.550 -26.905 1.00 53.50 91 GLU A C 1
ATOM 719 O O . GLU A 1 91 ? 4.143 -26.892 -25.951 1.00 53.50 91 GLU A O 1
ATOM 724 N N . LYS A 1 92 ? 3.195 -25.260 -27.168 1.00 55.56 92 LYS A N 1
ATOM 725 C CA . LYS A 1 92 ? 3.788 -24.072 -26.516 1.00 55.56 92 LYS A CA 1
ATOM 726 C C . LYS A 1 92 ? 3.424 -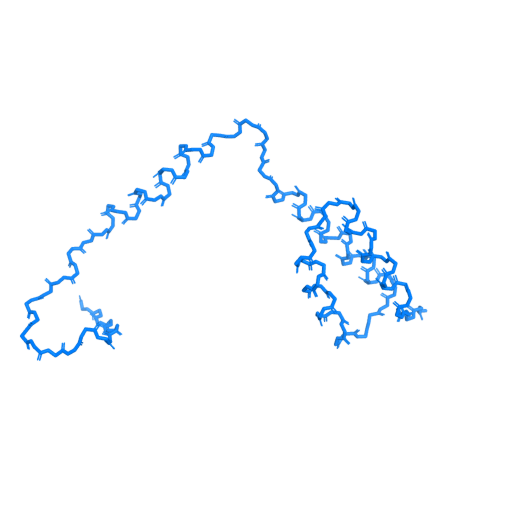23.851 -25.031 1.00 55.56 92 LYS A C 1
ATOM 728 O O . LYS A 1 92 ? 3.661 -22.760 -24.527 1.00 55.56 92 LYS A O 1
ATOM 733 N N . ASN A 1 93 ? 2.858 -24.830 -24.325 1.00 50.16 93 ASN A N 1
ATOM 734 C CA . ASN A 1 93 ? 2.232 -24.615 -23.011 1.00 50.16 93 ASN A CA 1
ATOM 735 C C . ASN A 1 93 ? 2.779 -25.496 -21.879 1.00 50.16 93 ASN A C 1
ATOM 737 O O . ASN A 1 93 ? 2.014 -26.003 -21.060 1.00 50.16 93 ASN A O 1
ATOM 741 N N . ARG A 1 94 ? 4.102 -25.644 -21.767 1.00 44.69 94 ARG A N 1
ATOM 742 C CA . ARG A 1 94 ? 4.719 -26.004 -20.482 1.00 44.69 94 ARG A CA 1
ATOM 743 C C . ARG A 1 94 ? 6.037 -25.269 -20.291 1.00 44.69 94 ARG A C 1
ATOM 745 O O . ARG A 1 94 ? 7.004 -25.542 -20.995 1.00 44.69 94 ARG A O 1
ATOM 752 N N . ASP A 1 95 ? 6.063 -24.386 -19.297 1.00 50.44 95 ASP A N 1
ATOM 753 C CA . ASP A 1 95 ? 7.284 -23.924 -18.645 1.00 50.44 95 ASP A CA 1
ATOM 754 C C . ASP A 1 95 ? 8.043 -25.144 -18.107 1.00 50.44 95 ASP A C 1
ATOM 756 O O . ASP A 1 95 ? 7.784 -25.632 -17.008 1.00 50.44 95 ASP A O 1
ATOM 760 N N . LEU A 1 96 ? 8.953 -25.695 -18.906 1.00 43.97 96 LEU A N 1
ATOM 761 C CA . LEU A 1 96 ? 9.882 -26.726 -18.460 1.00 43.97 96 LEU A CA 1
ATOM 762 C C . LEU A 1 96 ? 11.270 -26.102 -18.357 1.00 43.97 96 LEU A C 1
ATOM 764 O O . LEU A 1 96 ? 12.042 -26.048 -19.309 1.00 43.97 96 LEU A O 1
ATOM 768 N N . LEU A 1 97 ? 11.538 -25.608 -17.149 1.00 48.78 97 LEU A N 1
ATOM 769 C CA . LEU A 1 97 ? 12.871 -25.390 -16.603 1.00 48.78 97 LEU A CA 1
ATOM 770 C C . LEU A 1 97 ? 13.628 -26.725 -16.584 1.00 48.78 97 LEU A C 1
ATOM 772 O O . LEU A 1 97 ? 13.211 -27.652 -15.894 1.00 48.78 97 LEU A O 1
ATOM 776 N N . PHE A 1 98 ? 14.768 -26.797 -17.267 1.00 35.22 98 PHE A N 1
ATOM 777 C CA . PHE A 1 98 ? 15.855 -27.697 -16.891 1.00 35.22 98 PHE A CA 1
ATOM 778 C C . PHE A 1 98 ? 17.163 -26.910 -16.945 1.00 35.22 98 PHE A C 1
ATOM 780 O O . PHE A 1 98 ? 17.616 -26.505 -18.014 1.00 35.22 98 PHE A O 1
ATOM 787 N N . PHE A 1 99 ? 17.717 -26.651 -15.759 1.00 43.47 99 PHE A N 1
ATOM 788 C CA . PHE A 1 99 ? 19.095 -26.216 -15.584 1.00 43.47 99 PHE A CA 1
ATOM 789 C C . PHE A 1 99 ? 20.020 -27.363 -16.002 1.00 43.47 99 PHE A C 1
ATOM 791 O O . PHE A 1 99 ? 19.893 -28.475 -15.484 1.00 43.47 99 PHE A O 1
ATOM 798 N N . ALA A 1 100 ? 20.947 -27.065 -16.903 1.00 38.41 100 ALA A N 1
ATOM 799 C CA . ALA A 1 100 ? 22.225 -27.745 -17.047 1.00 38.41 100 ALA A CA 1
ATOM 800 C C . ALA A 1 100 ? 23.285 -26.671 -17.304 1.00 38.41 100 ALA A C 1
ATOM 802 O O . ALA A 1 100 ? 22.976 -25.737 -18.082 1.00 38.41 100 ALA A O 1
#

Secondary structure (DSSP, 8-state):
-PBPPHHHHHHHHHHHHHTT--HHHHHHHHHHHTT---BHHHHHHHHHHHHHHHHHTSPPTT--HHHHHHHHHHHHHHH---------S--S--------

Radius of gyration: 23.45 Å; chains: 1; bounding box: 42×46×62 Å

InterPro domains:
  IPR007081 RNA polymerase Rpb1, domain 5 [PF04998] (23-92)
  IPR045867 DNA-directed RNA polymerase, subunit beta-prime [PTHR19376] (31-92)

pLDDT: mean 81.48, std 15.5, range [35.22, 96.81]

Organism: NCBI:txid412755

Foldseek 3Di:
DAWDDPVNLVVLLVVLVVLVDDPVVSVVVVVVCVVDGDDPVRVVVVSVVVSVVVVVPDDDPPDPVVVVVVCVVVVVVVVDDDPDDPPPDDDPPDPDDDDD

Sequence (100 aa):
MVKVTPEILEKDLKTLQQDGIPEDLVNKIRERIKDEDLEVEQLEYLLNKIFINFTNALVETSEPVGTVAAQSIGEPGTQMTLRTFHYAGVEKNRDLLFFA